Protein AF-A0A2S4WLP2-F1 (afdb_monomer_lite)

pLDDT: mean 78.76, std 14.24, range [46.44, 92.69]

Sequence (99 aa):
DPINPEKLDPCCSEVQTAMLTYRIHTVLDDAWQNRRDKDSKRHLSDLVMKRMKILKYLKRVNPSSYFKLLPRIGLQPKYLKDELIVRAKLPLRPGESLD

Foldseek 3Di:
DPPDPVVPDCPDLLNVLLVLLVVLVVLLVVCVVVVPDPVSLVVSLVSVVVSLVSLVVCCVPPVPSSVVSQVVSVHDPVCSVVVVVSPPDRDDDVPDDPD

Secondary structure (DSSP, 8-state):
----GGGG-TTSHHHHHHHHHHHHHHHHHHHHHTTT-HHHHHHHHHHHHHHHHHHHHHHHH-HHHHHHHHHHTT--TTHHHHGGGGTT-PPPPTT----

Organism: NCBI:txid27350

InterPro domains:
  IPR000589 Small ribosomal subunit protein uS15 [PF00312] (13-75)
  IPR000589 Small ribosomal subunit protein uS15 [SM01387] (5-76)
  IPR005290 Small ribosomal subunit protein uS15, bacteria [PTHR23321] (9-78)
  IPR009068 uS15/NS1, RNA-binding domain superfamily [SSF47060] (8-76)

Radius of gyration: 14.89 Å; chains: 1; bounding box: 40×29×38 Å

Structure (mmCIF, N/CA/C/O backbone):
data_AF-A0A2S4WLP2-F1
#
_entry.id   AF-A0A2S4WLP2-F1
#
loop_
_atom_site.group_PDB
_atom_site.id
_atom_site.type_symbol
_atom_site.label_atom_id
_atom_site.label_alt_id
_atom_site.label_comp_id
_atom_site.label_asym_id
_atom_site.label_entity_id
_atom_site.label_seq_id
_atom_site.pdbx_PDB_ins_code
_atom_site.Cartn_x
_atom_site.Cartn_y
_atom_site.Cartn_z
_atom_site.occupancy
_atom_site.B_iso_or_equiv
_atom_site.auth_seq_id
_atom_site.auth_comp_id
_atom_site.auth_asym_id
_atom_site.auth_atom_id
_atom_site.pdbx_PDB_model_num
ATOM 1 N N . ASP A 1 1 ? 0.296 -13.000 -19.308 1.00 49.41 1 ASP A N 1
ATOM 2 C CA . ASP A 1 1 ? 1.658 -12.676 -18.843 1.00 49.41 1 ASP A CA 1
ATOM 3 C C . ASP A 1 1 ? 2.329 -13.931 -18.307 1.00 49.41 1 ASP A C 1
ATOM 5 O O . ASP A 1 1 ? 1.801 -14.487 -17.348 1.00 49.41 1 ASP A O 1
ATOM 9 N N . PRO A 1 2 ? 3.429 -14.420 -18.910 1.00 50.28 2 PRO A N 1
ATOM 10 C CA . PRO A 1 2 ? 4.210 -15.491 -18.305 1.00 50.28 2 PRO A CA 1
ATOM 11 C C . PRO A 1 2 ? 4.794 -14.986 -16.981 1.00 50.28 2 PRO A C 1
ATOM 13 O O . PRO A 1 2 ? 5.253 -13.846 -16.875 1.00 50.28 2 PRO A O 1
ATOM 16 N N . ILE A 1 3 ? 4.709 -15.825 -15.955 1.00 53.91 3 ILE A N 1
ATOM 17 C CA . ILE A 1 3 ? 5.204 -15.541 -14.610 1.00 53.91 3 ILE A CA 1
ATOM 18 C C . ILE A 1 3 ? 6.726 -15.385 -14.716 1.00 53.91 3 ILE A C 1
ATOM 20 O O . ILE A 1 3 ? 7.428 -16.366 -14.935 1.00 53.91 3 ILE A O 1
ATOM 24 N N . ASN A 1 4 ? 7.235 -14.151 -14.628 1.00 57.22 4 ASN A N 1
ATOM 25 C CA . ASN A 1 4 ? 8.676 -13.903 -14.568 1.00 57.22 4 ASN A CA 1
ATOM 26 C C . ASN A 1 4 ? 9.181 -14.360 -13.183 1.00 57.22 4 ASN A C 1
ATOM 28 O O . ASN A 1 4 ? 8.730 -13.783 -12.191 1.00 57.22 4 ASN A O 1
ATOM 32 N N . PRO A 1 5 ? 10.071 -15.361 -13.073 1.00 54.34 5 PRO A N 1
ATOM 33 C CA . PRO A 1 5 ? 10.511 -15.898 -11.784 1.00 54.34 5 PRO A CA 1
ATOM 34 C C . PRO A 1 5 ? 11.229 -14.865 -10.900 1.00 54.34 5 PRO A C 1
ATOM 36 O O . PRO A 1 5 ? 11.038 -14.896 -9.689 1.00 54.34 5 PRO A O 1
ATOM 39 N N . GLU A 1 6 ? 11.927 -13.875 -11.475 1.00 56.97 6 GLU A N 1
ATOM 40 C CA . GLU A 1 6 ? 12.514 -12.754 -10.707 1.00 56.97 6 GLU A CA 1
ATOM 41 C C . GLU A 1 6 ? 11.455 -11.885 -10.006 1.00 56.97 6 GLU A C 1
ATOM 43 O O . GLU A 1 6 ? 11.747 -11.171 -9.053 1.00 56.97 6 GLU A O 1
ATOM 48 N N . LYS A 1 7 ? 10.195 -11.915 -10.462 1.00 55.50 7 LYS A N 1
ATOM 49 C CA . LYS A 1 7 ? 9.099 -11.168 -9.824 1.00 55.50 7 LYS A CA 1
ATOM 50 C C . LYS A 1 7 ? 8.498 -11.882 -8.614 1.00 55.50 7 LYS A C 1
ATOM 52 O O . LYS A 1 7 ? 7.611 -11.298 -7.995 1.00 55.50 7 LYS A O 1
ATOM 57 N N . LEU A 1 8 ? 8.929 -13.101 -8.280 1.00 59.59 8 LEU A N 1
ATOM 58 C CA . LEU A 1 8 ? 8.433 -13.833 -7.108 1.00 59.59 8 LEU A CA 1
ATOM 59 C C . LEU A 1 8 ? 9.311 -13.630 -5.863 1.00 59.59 8 LEU A C 1
ATOM 61 O O . LEU A 1 8 ? 8.941 -14.076 -4.778 1.00 59.59 8 LEU A O 1
ATOM 65 N N . ASP A 1 9 ? 10.435 -12.922 -5.986 1.00 66.12 9 ASP A N 1
ATOM 66 C CA . ASP A 1 9 ? 11.307 -12.677 -4.846 1.00 66.12 9 ASP A CA 1
ATOM 67 C C . ASP A 1 9 ? 10.593 -11.826 -3.780 1.00 66.12 9 ASP A C 1
ATOM 69 O O . ASP A 1 9 ? 10.142 -10.708 -4.063 1.00 66.12 9 ASP A O 1
ATOM 73 N N . PRO A 1 10 ? 10.523 -12.285 -2.515 1.00 66.88 10 PRO A N 1
ATOM 74 C CA . PRO A 1 10 ? 9.877 -11.536 -1.436 1.00 66.88 10 PRO A CA 1
ATOM 75 C C . PRO A 1 10 ? 10.577 -10.197 -1.159 1.00 66.88 10 PRO A C 1
ATOM 77 O O . PRO A 1 10 ? 9.970 -9.276 -0.612 1.00 66.88 10 PRO A O 1
ATOM 80 N N . CYS A 1 11 ? 11.840 -10.064 -1.576 1.00 73.25 11 CYS A N 1
ATOM 81 C CA . CYS A 1 11 ? 12.614 -8.830 -1.505 1.00 73.25 11 CYS A CA 1
ATOM 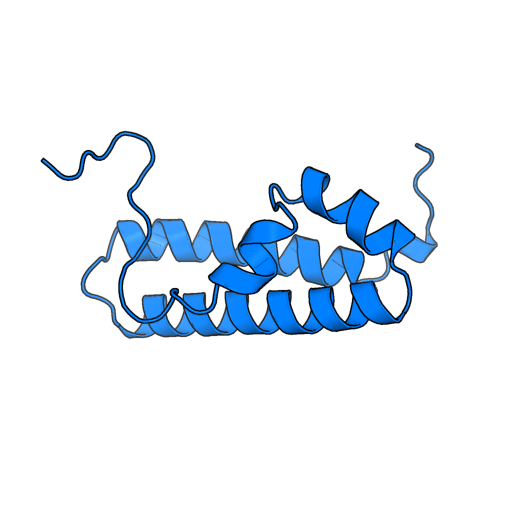82 C C . CYS A 1 11 ? 12.280 -7.826 -2.623 1.00 73.25 11 CYS A C 1
ATOM 84 O O . CYS A 1 11 ? 12.654 -6.657 -2.507 1.00 73.25 11 CYS A O 1
ATOM 86 N N . CYS A 1 12 ? 11.538 -8.195 -3.670 1.00 86.38 12 CYS A N 1
ATOM 87 C CA . CYS A 1 12 ? 11.149 -7.253 -4.718 1.00 86.38 12 CYS A CA 1
ATOM 88 C C . CYS A 1 12 ? 10.160 -6.201 -4.207 1.00 86.38 12 CYS A C 1
ATOM 90 O O . CYS A 1 12 ? 9.162 -6.503 -3.552 1.00 86.38 12 CYS A O 1
ATOM 92 N N . SER A 1 13 ? 10.389 -4.937 -4.577 1.00 88.00 13 SER A N 1
ATOM 93 C CA . SER A 1 13 ? 9.529 -3.816 -4.175 1.00 88.00 13 SER A CA 1
ATOM 94 C C . SER A 1 13 ? 8.065 -4.002 -4.596 1.00 88.00 13 SER A C 1
ATOM 96 O O . SER A 1 13 ? 7.163 -3.581 -3.875 1.00 88.00 13 SER A O 1
ATOM 98 N N . GLU A 1 14 ? 7.813 -4.647 -5.738 1.00 87.19 14 GLU A N 1
ATOM 99 C CA . GLU A 1 14 ? 6.458 -4.941 -6.220 1.00 87.19 14 GLU A CA 1
ATOM 100 C C . GLU A 1 14 ? 5.731 -5.937 -5.300 1.00 87.19 14 GLU A C 1
ATOM 102 O O . GLU A 1 14 ? 4.615 -5.659 -4.855 1.00 87.19 14 GLU A O 1
ATOM 107 N N . VAL A 1 15 ? 6.393 -7.045 -4.947 1.00 89.75 15 VAL A N 1
ATOM 108 C CA . VAL A 1 15 ? 5.857 -8.093 -4.061 1.00 89.75 15 VAL A CA 1
ATOM 109 C C . VAL A 1 15 ? 5.620 -7.544 -2.658 1.00 89.75 15 VAL A C 1
ATOM 111 O O . VAL A 1 15 ? 4.528 -7.696 -2.111 1.00 89.75 15 VAL A O 1
ATOM 114 N N . GLN A 1 16 ? 6.595 -6.819 -2.101 1.00 90.88 16 GLN A N 1
ATOM 115 C CA . GLN A 1 16 ? 6.452 -6.172 -0.794 1.00 90.88 16 GLN A CA 1
ATOM 116 C C . GLN A 1 16 ? 5.268 -5.197 -0.764 1.00 90.88 16 GLN A C 1
ATOM 118 O O . GLN A 1 16 ? 4.516 -5.156 0.210 1.00 90.88 16 GLN A O 1
ATOM 123 N N . THR A 1 17 ? 5.063 -4.429 -1.837 1.00 91.31 17 THR A N 1
ATOM 124 C CA . THR A 1 17 ? 3.929 -3.499 -1.944 1.00 91.31 17 THR A CA 1
ATOM 125 C C . THR A 1 17 ? 2.593 -4.242 -1.980 1.00 91.31 17 THR A C 1
ATOM 127 O O . THR A 1 17 ? 1.644 -3.822 -1.311 1.00 91.31 17 THR A O 1
ATOM 130 N N . ALA A 1 18 ? 2.503 -5.346 -2.726 1.00 90.50 18 ALA A N 1
ATOM 131 C CA . ALA A 1 18 ? 1.302 -6.176 -2.777 1.00 90.50 18 ALA A CA 1
ATOM 132 C C . ALA A 1 18 ? 0.997 -6.814 -1.410 1.00 90.50 18 ALA A C 1
ATOM 134 O O . ALA A 1 18 ? -0.130 -6.726 -0.925 1.00 90.50 18 ALA A O 1
ATOM 135 N N . MET A 1 19 ? 2.014 -7.353 -0.732 1.00 92.00 19 MET A N 1
ATOM 136 C CA . MET A 1 19 ? 1.872 -7.946 0.601 1.00 92.00 19 MET A CA 1
ATOM 137 C C . MET A 1 19 ? 1.432 -6.915 1.649 1.00 92.00 19 MET A C 1
ATOM 139 O O . MET A 1 19 ? 0.546 -7.184 2.460 1.00 92.00 19 MET A O 1
ATOM 143 N N . LEU A 1 20 ? 2.019 -5.714 1.627 1.00 91.88 20 LEU A N 1
ATOM 144 C CA . LEU A 1 20 ? 1.590 -4.617 2.496 1.00 91.88 20 LEU A CA 1
ATOM 145 C C . LEU A 1 20 ? 0.154 -4.198 2.199 1.00 91.88 20 LEU A C 1
ATOM 147 O O . LEU A 1 20 ? -0.590 -3.925 3.131 1.00 91.88 20 LEU A O 1
ATOM 151 N N . THR A 1 21 ? -0.246 -4.176 0.927 1.00 91.19 21 THR A N 1
ATOM 152 C CA . THR A 1 21 ? -1.626 -3.858 0.539 1.00 91.19 21 THR A CA 1
ATOM 153 C C . THR A 1 21 ? -2.602 -4.877 1.112 1.00 91.19 21 THR A C 1
ATOM 155 O O . THR A 1 21 ? -3.566 -4.476 1.755 1.00 91.19 21 THR A O 1
ATOM 158 N N . TYR A 1 22 ? -2.309 -6.174 0.993 1.00 91.81 22 TYR A N 1
ATOM 159 C CA . TYR A 1 22 ? -3.115 -7.224 1.619 1.00 91.81 22 TYR A CA 1
ATOM 160 C C . TYR A 1 22 ? -3.256 -7.016 3.137 1.00 91.81 22 TYR A C 1
ATOM 162 O O . TYR A 1 22 ? -4.369 -6.972 3.653 1.00 91.81 22 TYR A O 1
ATOM 170 N N . ARG A 1 23 ? -2.143 -6.778 3.844 1.00 91.62 23 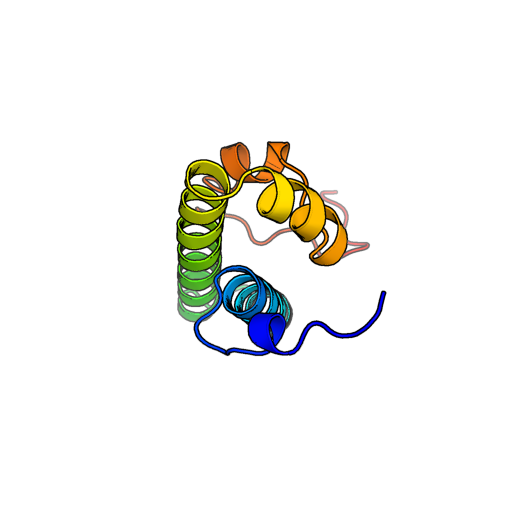ARG A N 1
ATOM 171 C CA . ARG A 1 23 ? -2.159 -6.518 5.296 1.00 91.62 23 ARG A CA 1
ATOM 172 C C . ARG A 1 23 ? -2.954 -5.268 5.670 1.00 91.62 23 ARG A C 1
ATOM 174 O O . ARG A 1 23 ? -3.650 -5.278 6.676 1.00 91.62 23 ARG A O 1
ATOM 181 N N . ILE A 1 24 ? -2.854 -4.202 4.872 1.00 90.12 24 ILE A N 1
ATOM 182 C CA . ILE A 1 24 ? -3.640 -2.976 5.062 1.00 90.12 24 ILE A CA 1
ATOM 183 C C . ILE A 1 24 ? -5.132 -3.299 4.994 1.00 90.12 24 ILE A C 1
ATOM 185 O O . ILE A 1 24 ? -5.863 -2.831 5.855 1.00 90.12 24 ILE A O 1
ATOM 189 N N . HIS A 1 25 ? -5.580 -4.111 4.031 1.00 88.12 25 HIS A N 1
ATOM 190 C CA . HIS A 1 25 ? -6.989 -4.504 3.936 1.00 88.12 25 HIS A CA 1
ATOM 191 C C . HIS A 1 25 ? -7.457 -5.313 5.149 1.00 88.12 25 HIS A C 1
ATOM 193 O O . HIS A 1 25 ? -8.531 -5.029 5.668 1.00 88.12 25 HIS A O 1
ATOM 199 N N . THR A 1 26 ? -6.647 -6.257 5.637 1.00 89.88 26 THR A N 1
ATOM 200 C CA . THR A 1 26 ? -6.972 -7.030 6.847 1.00 89.88 26 THR A CA 1
ATOM 201 C C . THR A 1 26 ? -7.108 -6.126 8.073 1.00 89.88 26 THR A C 1
ATOM 203 O O . THR A 1 26 ? -8.145 -6.116 8.722 1.00 89.88 26 THR A O 1
ATOM 206 N N . VAL A 1 27 ? -6.100 -5.289 8.339 1.00 87.94 27 VAL A N 1
ATOM 207 C CA . VAL A 1 27 ? -6.093 -4.387 9.505 1.00 87.94 27 VAL A CA 1
ATOM 208 C C . VAL A 1 27 ? -7.187 -3.324 9.397 1.00 87.94 27 VAL A C 1
ATOM 210 O O . VAL A 1 27 ? -7.718 -2.872 10.407 1.00 87.94 27 VAL A O 1
ATOM 213 N N . LEU A 1 28 ? -7.521 -2.895 8.179 1.00 86.56 28 LEU A N 1
ATOM 214 C CA . LEU A 1 28 ? -8.605 -1.951 7.943 1.00 86.56 28 LEU A CA 1
ATOM 215 C C . LEU A 1 28 ? -9.962 -2.547 8.333 1.00 86.56 28 LEU A C 1
ATOM 217 O O . LEU A 1 28 ? -10.764 -1.836 8.940 1.00 86.56 28 LEU A O 1
ATOM 221 N N . ASP A 1 29 ? -10.203 -3.825 8.028 1.00 86.31 29 ASP A N 1
ATOM 222 C CA . ASP A 1 29 ? -11.440 -4.501 8.421 1.00 86.31 29 ASP A CA 1
ATOM 223 C C . ASP A 1 29 ? -11.584 -4.581 9.944 1.00 86.31 29 ASP A C 1
ATOM 225 O O . ASP A 1 29 ? -12.597 -4.134 10.495 1.00 86.31 29 ASP A O 1
ATOM 229 N N . ASP A 1 30 ? -10.515 -5.002 10.624 1.00 84.62 30 ASP A N 1
ATOM 230 C CA . ASP A 1 30 ? -10.445 -5.050 12.087 1.00 84.62 30 ASP A CA 1
ATOM 231 C C . ASP A 1 30 ? -10.647 -3.656 12.708 1.00 84.62 30 ASP A C 1
ATOM 233 O O . ASP A 1 30 ? -11.424 -3.475 13.650 1.00 84.62 30 ASP A O 1
ATOM 237 N N . ALA A 1 31 ? -10.005 -2.628 12.142 1.00 83.75 31 ALA A N 1
ATOM 238 C CA . ALA A 1 31 ? -10.133 -1.247 12.605 1.00 83.75 31 ALA A CA 1
ATOM 239 C C . ALA A 1 31 ? -11.554 -0.693 12.415 1.00 83.75 31 ALA A C 1
ATOM 241 O O . ALA A 1 31 ? -11.995 0.157 13.197 1.00 83.75 31 ALA A O 1
ATOM 242 N N . TRP A 1 32 ? -12.288 -1.157 11.399 1.00 84.00 32 TRP A N 1
ATOM 243 C CA . TRP A 1 32 ? -13.695 -0.804 11.244 1.00 84.00 32 TRP A CA 1
ATOM 244 C C . TRP A 1 32 ? -14.592 -1.500 12.269 1.00 84.00 32 TRP A C 1
ATOM 246 O O . TRP A 1 32 ? -15.569 -0.890 12.707 1.00 84.00 32 TRP A O 1
ATOM 256 N N . GLN A 1 33 ? -14.282 -2.742 12.653 1.00 86.50 33 GLN A N 1
ATOM 257 C CA . GLN A 1 33 ? -15.008 -3.450 13.713 1.00 86.50 33 GLN A CA 1
ATOM 258 C C . GLN A 1 33 ? -14.741 -2.802 15.079 1.00 86.50 33 GLN A C 1
ATOM 260 O O . GLN A 1 33 ? -15.663 -2.626 15.875 1.00 86.50 33 GLN A O 1
ATOM 265 N N . ASN A 1 34 ? -13.508 -2.348 15.319 1.00 84.19 34 ASN A N 1
ATOM 266 C CA . ASN A 1 34 ? -13.098 -1.714 16.567 1.00 84.19 34 ASN A CA 1
ATOM 267 C C . ASN A 1 34 ? -12.694 -0.241 16.383 1.00 84.19 34 ASN A C 1
ATOM 269 O O . ASN A 1 34 ? -11.546 0.161 16.587 1.00 84.19 34 ASN A O 1
ATOM 273 N N . ARG A 1 35 ? -13.669 0.616 16.046 1.00 79.31 35 ARG A N 1
ATOM 274 C CA . ARG A 1 35 ? -13.435 2.045 15.738 1.00 79.31 35 ARG A CA 1
ATOM 275 C C . ARG A 1 35 ? -12.775 2.856 16.855 1.00 79.31 35 ARG A C 1
ATOM 277 O O . ARG A 1 35 ? -12.311 3.968 16.586 1.00 79.31 35 ARG A O 1
ATOM 284 N N . ARG A 1 36 ? -12.767 2.378 18.102 1.00 81.81 36 ARG A N 1
ATOM 285 C CA . ARG A 1 36 ? -12.160 3.083 19.245 1.00 81.81 36 ARG A CA 1
ATOM 286 C C . ARG A 1 36 ? -10.710 2.678 19.497 1.00 81.81 36 ARG A C 1
ATOM 288 O O . ARG A 1 36 ? -10.017 3.423 20.186 1.00 81.81 36 ARG A O 1
ATOM 295 N N . ASP A 1 37 ? -10.241 1.583 18.904 1.00 82.69 37 ASP A N 1
ATOM 296 C CA . ASP A 1 37 ? -8.869 1.130 19.082 1.00 82.69 37 ASP A CA 1
ATOM 297 C C . ASP A 1 37 ? -7.873 2.057 18.372 1.00 82.69 37 ASP A C 1
ATOM 299 O O . ASP A 1 37 ? -7.900 2.264 17.154 1.00 82.69 37 ASP A O 1
ATOM 303 N N . LYS A 1 38 ? -7.003 2.668 19.175 1.00 84.56 38 LYS A N 1
ATOM 304 C CA . LYS A 1 38 ? -5.960 3.579 18.702 1.00 84.56 38 LYS A CA 1
ATOM 305 C C . LYS A 1 38 ? -4.753 2.806 18.182 1.00 84.56 38 LYS A C 1
ATOM 307 O O . LYS A 1 38 ? -4.100 3.298 17.260 1.00 84.56 38 LYS A O 1
ATOM 312 N N . ASP A 1 39 ? -4.487 1.619 18.715 1.00 83.88 39 ASP A N 1
ATOM 313 C CA . ASP A 1 39 ? -3.328 0.819 18.338 1.00 83.88 39 ASP A CA 1
ATOM 314 C C . ASP A 1 39 ? -3.516 0.214 16.948 1.00 83.88 39 ASP A C 1
ATOM 316 O O . ASP A 1 39 ? -2.626 0.362 16.108 1.00 83.88 39 ASP A O 1
ATOM 320 N N . SER A 1 40 ? -4.703 -0.314 16.630 1.00 82.00 40 SER A N 1
ATOM 321 C CA . SER A 1 40 ? -5.036 -0.754 15.263 1.00 82.00 40 SER A CA 1
ATOM 322 C C . SER A 1 40 ? -4.931 0.377 14.237 1.00 82.00 40 SER A C 1
ATOM 324 O O . SER A 1 40 ? -4.347 0.200 13.166 1.00 82.00 40 SER A O 1
ATOM 326 N N . LYS A 1 41 ? -5.405 1.588 14.564 1.00 84.00 41 LYS A N 1
ATOM 327 C CA . LYS A 1 41 ? -5.262 2.764 13.680 1.00 84.00 41 LYS A CA 1
ATOM 328 C C . LYS A 1 41 ? -3.803 3.170 13.490 1.00 84.00 41 LYS A C 1
ATOM 330 O O . LYS A 1 41 ? -3.400 3.528 12.382 1.00 84.00 41 LYS A O 1
ATOM 335 N N . ARG A 1 42 ? -3.005 3.116 14.560 1.00 85.94 42 ARG A N 1
ATOM 336 C CA . ARG A 1 42 ? -1.564 3.383 14.508 1.00 85.94 42 ARG A CA 1
ATOM 337 C C . ARG A 1 42 ? -0.860 2.344 13.637 1.00 85.94 42 ARG A C 1
ATOM 339 O O . ARG A 1 42 ? -0.084 2.721 12.765 1.00 85.94 42 ARG A O 1
ATOM 346 N N . HIS A 1 43 ? -1.177 1.065 13.816 1.00 88.06 43 HIS A N 1
ATOM 347 C CA . HIS A 1 43 ? -0.632 -0.024 13.014 1.00 88.06 43 HIS A CA 1
ATOM 348 C C . HIS A 1 43 ? -0.996 0.121 11.529 1.00 88.06 43 HIS A C 1
ATOM 350 O O . HIS A 1 43 ? -0.122 0.019 10.666 1.00 88.06 43 HIS A O 1
ATOM 356 N N . LEU A 1 44 ? -2.254 0.456 11.225 1.00 87.31 44 LEU A N 1
ATOM 357 C CA . LEU A 1 44 ? -2.712 0.759 9.869 1.00 87.31 44 LEU A CA 1
ATOM 358 C C . LEU A 1 44 ? -1.902 1.904 9.248 1.00 87.31 44 LEU A C 1
ATOM 360 O O . LEU A 1 44 ? -1.388 1.770 8.136 1.00 87.31 44 LEU A O 1
ATOM 364 N N . SER A 1 45 ? -1.732 3.009 9.981 1.00 85.94 45 SER A N 1
ATOM 365 C CA . SER A 1 45 ? -0.917 4.145 9.536 1.00 85.94 45 SER A CA 1
ATOM 366 C C . SER A 1 45 ? 0.535 3.734 9.268 1.00 85.94 45 SER A C 1
ATOM 368 O O . SER A 1 45 ? 1.101 4.118 8.242 1.00 85.94 45 SER A O 1
ATOM 370 N N . ASP A 1 46 ? 1.138 2.928 10.144 1.00 88.19 46 ASP A N 1
ATOM 371 C CA . ASP A 1 46 ? 2.508 2.434 9.979 1.00 88.19 46 ASP A CA 1
ATOM 372 C C . ASP A 1 46 ? 2.651 1.581 8.702 1.00 88.19 46 ASP A C 1
ATOM 374 O O . ASP A 1 46 ? 3.636 1.719 7.966 1.00 88.19 46 ASP A O 1
ATOM 378 N N . LEU A 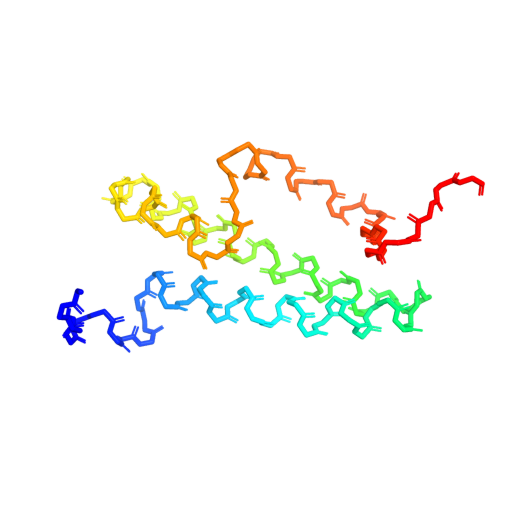1 47 ? 1.668 0.726 8.396 1.00 89.75 47 LEU A N 1
ATOM 379 C CA . LEU A 1 47 ? 1.651 -0.090 7.176 1.00 89.75 47 LEU A CA 1
ATOM 380 C C . LEU A 1 47 ? 1.508 0.760 5.908 1.00 89.75 47 LEU A C 1
ATOM 382 O O . LEU A 1 47 ? 2.270 0.566 4.954 1.00 89.75 47 LEU A O 1
ATOM 386 N N . VAL A 1 48 ? 0.588 1.728 5.905 1.00 87.88 48 VAL A N 1
ATOM 387 C CA . VAL A 1 48 ? 0.395 2.656 4.777 1.00 87.88 48 VAL A CA 1
ATOM 388 C C . VAL A 1 48 ? 1.675 3.454 4.522 1.00 87.88 48 VAL A C 1
ATOM 390 O O . VAL A 1 48 ? 2.162 3.504 3.390 1.00 87.88 48 VAL A O 1
ATOM 393 N N . MET A 1 49 ? 2.300 3.995 5.573 1.00 86.56 49 MET A N 1
ATOM 394 C CA . MET A 1 49 ? 3.562 4.732 5.455 1.00 86.56 49 MET A CA 1
ATOM 395 C C . MET A 1 49 ? 4.698 3.866 4.895 1.00 86.56 49 MET A C 1
ATOM 397 O O . MET A 1 49 ? 5.478 4.340 4.063 1.00 86.56 49 MET A O 1
ATOM 401 N N . LYS A 1 50 ? 4.805 2.598 5.314 1.00 90.69 50 LYS A N 1
ATOM 402 C CA . LYS A 1 50 ? 5.785 1.650 4.755 1.00 90.69 50 LYS A CA 1
ATOM 403 C C . LYS A 1 50 ? 5.540 1.417 3.264 1.00 90.69 50 LYS A C 1
ATOM 405 O O . LYS A 1 50 ? 6.477 1.558 2.476 1.00 90.69 50 LYS A O 1
ATOM 410 N N . ARG A 1 51 ? 4.292 1.152 2.861 1.00 91.62 51 ARG A N 1
ATOM 411 C CA . ARG A 1 51 ? 3.915 0.964 1.448 1.00 91.62 51 ARG A CA 1
ATOM 412 C C . ARG A 1 51 ? 4.266 2.194 0.614 1.00 91.62 51 ARG A C 1
ATOM 414 O O . ARG A 1 51 ? 4.865 2.073 -0.453 1.00 91.62 51 ARG A O 1
ATOM 421 N N . MET A 1 52 ? 3.970 3.384 1.132 1.00 88.69 52 MET A N 1
ATOM 422 C CA . MET A 1 52 ? 4.268 4.652 0.470 1.00 88.69 52 MET A CA 1
ATOM 423 C C . MET A 1 52 ? 5.774 4.850 0.246 1.00 88.69 52 MET A C 1
ATOM 425 O O . MET A 1 52 ? 6.180 5.292 -0.829 1.00 88.69 52 MET A O 1
ATOM 429 N N . LYS A 1 53 ? 6.622 4.511 1.229 1.00 89.75 53 LYS A N 1
ATOM 430 C CA . LYS A 1 53 ? 8.089 4.589 1.087 1.00 89.75 53 LYS A CA 1
ATOM 431 C C . LYS A 1 53 ? 8.591 3.689 -0.044 1.00 89.75 53 LYS A C 1
ATOM 433 O O . LYS A 1 53 ? 9.390 4.144 -0.862 1.00 89.75 53 LYS A O 1
ATOM 438 N N . ILE A 1 54 ? 8.081 2.459 -0.127 1.00 91.31 54 ILE A N 1
ATOM 439 C CA . ILE A 1 54 ? 8.441 1.514 -1.194 1.00 91.31 54 ILE A CA 1
ATOM 440 C C . ILE A 1 54 ? 7.967 2.032 -2.553 1.00 91.31 54 ILE A C 1
ATOM 442 O O . ILE A 1 54 ? 8.749 2.062 -3.497 1.00 91.31 54 ILE A O 1
ATOM 446 N N . LEU A 1 55 ? 6.730 2.523 -2.654 1.00 90.31 55 LEU A N 1
ATOM 447 C CA . LEU A 1 55 ? 6.198 3.088 -3.898 1.00 90.31 55 LEU A CA 1
ATOM 448 C C . LEU A 1 55 ? 6.972 4.332 -4.360 1.00 90.31 55 LEU A C 1
ATOM 450 O O . LEU A 1 55 ? 7.234 4.477 -5.554 1.00 90.31 55 LEU A O 1
ATOM 454 N N . LYS A 1 56 ? 7.400 5.206 -3.438 1.00 89.75 56 LYS A N 1
ATOM 455 C CA . LYS A 1 56 ? 8.278 6.351 -3.748 1.00 89.75 56 LYS A CA 1
ATOM 456 C C . LYS A 1 56 ? 9.635 5.894 -4.282 1.00 89.75 56 LYS A C 1
ATOM 458 O O . LYS A 1 56 ? 10.123 6.463 -5.257 1.00 89.75 56 LYS A O 1
ATOM 463 N N . TYR A 1 57 ? 10.228 4.872 -3.667 1.00 91.25 57 TYR A N 1
ATOM 464 C CA . TYR A 1 57 ? 11.476 4.281 -4.145 1.00 91.25 57 TYR A CA 1
ATOM 465 C C . TYR A 1 57 ? 11.303 3.655 -5.535 1.00 91.25 57 TYR A C 1
ATOM 467 O O . TYR A 1 57 ? 12.056 3.990 -6.448 1.00 91.25 57 TYR A O 1
ATOM 475 N N . LEU A 1 58 ? 10.264 2.836 -5.726 1.00 90.50 58 LEU A N 1
ATOM 476 C CA . LEU A 1 58 ? 9.960 2.178 -6.996 1.00 90.50 58 LEU A CA 1
ATOM 477 C C . LEU A 1 58 ? 9.719 3.198 -8.111 1.00 90.50 58 LEU A C 1
ATOM 479 O O . LEU A 1 58 ? 10.248 3.036 -9.201 1.00 90.50 58 LEU A O 1
ATOM 483 N N . LYS A 1 59 ? 9.009 4.296 -7.830 1.00 90.31 59 LYS A N 1
ATOM 484 C CA . LYS A 1 59 ? 8.806 5.389 -8.790 1.00 90.31 59 LYS A CA 1
ATOM 485 C C . LYS A 1 59 ? 10.124 6.026 -9.248 1.00 90.31 59 LYS A C 1
ATOM 487 O O . LYS A 1 59 ? 10.226 6.415 -10.407 1.00 90.31 59 LYS A O 1
ATOM 492 N N . ARG A 1 60 ? 11.107 6.154 -8.348 1.00 91.31 60 ARG A N 1
ATOM 493 C CA . ARG A 1 60 ? 12.427 6.735 -8.648 1.00 91.31 60 ARG A CA 1
ATOM 494 C C . ARG A 1 60 ? 13.316 5.777 -9.441 1.00 91.31 60 ARG A C 1
ATOM 496 O O . ARG A 1 60 ? 14.039 6.232 -10.315 1.00 91.31 60 ARG A O 1
ATOM 503 N N . VAL A 1 61 ? 13.285 4.486 -9.113 1.00 92.69 61 VAL A N 1
ATOM 504 C CA . VAL A 1 61 ? 14.184 3.478 -9.703 1.00 92.69 61 VAL A CA 1
ATOM 505 C C . VAL A 1 61 ? 13.613 2.874 -10.985 1.00 92.69 61 VAL A C 1
ATOM 507 O O . VAL A 1 61 ? 14.334 2.723 -11.963 1.00 92.69 61 VAL A O 1
ATOM 510 N N . ASN A 1 62 ? 12.321 2.543 -11.002 1.00 90.81 62 ASN A N 1
ATOM 511 C CA . ASN A 1 62 ? 11.639 1.963 -12.154 1.00 90.81 62 ASN A CA 1
ATOM 512 C C . ASN A 1 62 ? 10.197 2.505 -12.270 1.00 90.81 62 ASN A C 1
ATOM 514 O O . ASN A 1 62 ? 9.236 1.875 -11.803 1.00 90.81 62 ASN A O 1
ATOM 518 N N . PRO A 1 63 ? 10.015 3.669 -12.918 1.00 90.75 63 PRO A N 1
ATOM 519 C CA . PRO A 1 63 ? 8.698 4.279 -13.071 1.00 90.75 63 PRO A CA 1
ATOM 520 C C . PRO A 1 63 ? 7.729 3.405 -13.882 1.00 90.75 63 PRO A C 1
ATOM 522 O O . PRO A 1 63 ? 6.533 3.415 -13.597 1.00 90.75 63 PRO A O 1
ATOM 525 N N . SER A 1 64 ? 8.216 2.611 -14.844 1.00 90.06 64 SER A N 1
ATOM 526 C CA . SER A 1 64 ? 7.367 1.711 -15.641 1.00 90.06 64 SER A CA 1
ATOM 527 C C . SER A 1 64 ? 6.694 0.658 -14.757 1.00 90.06 64 SER A C 1
ATOM 529 O O . SER A 1 64 ? 5.473 0.494 -14.798 1.00 90.06 64 SER A O 1
ATOM 531 N N . SER A 1 65 ? 7.473 -0.001 -13.894 1.00 88.19 65 SER A N 1
ATOM 532 C CA . SER A 1 65 ? 6.954 -0.944 -12.897 1.00 88.19 65 SER A CA 1
ATOM 533 C C . SER A 1 65 ? 5.978 -0.284 -11.928 1.00 88.19 65 SER A C 1
ATOM 535 O O . SER A 1 65 ? 4.922 -0.849 -11.654 1.00 88.19 65 SER A O 1
ATOM 537 N N . TYR A 1 66 ? 6.280 0.930 -11.458 1.00 90.38 66 TYR A N 1
ATOM 538 C CA . TYR A 1 66 ? 5.375 1.696 -10.598 1.00 90.38 66 TYR A CA 1
ATOM 539 C C . TYR A 1 66 ? 3.995 1.898 -11.248 1.00 90.38 66 TYR A C 1
ATOM 541 O O . TYR A 1 66 ? 2.979 1.548 -10.645 1.00 90.38 66 TYR A O 1
ATOM 549 N N . PHE A 1 67 ? 3.937 2.393 -12.489 1.00 89.81 67 PHE A N 1
ATOM 550 C CA . PHE A 1 67 ? 2.661 2.624 -13.179 1.00 89.81 67 PHE A CA 1
ATOM 551 C C . PHE A 1 67 ? 1.907 1.328 -13.500 1.00 89.81 67 PHE A C 1
ATOM 553 O O . PHE A 1 67 ? 0.680 1.316 -13.431 1.00 89.81 67 PHE A O 1
ATOM 560 N N . LYS A 1 68 ? 2.615 0.230 -13.794 1.00 90.50 68 LYS A N 1
ATOM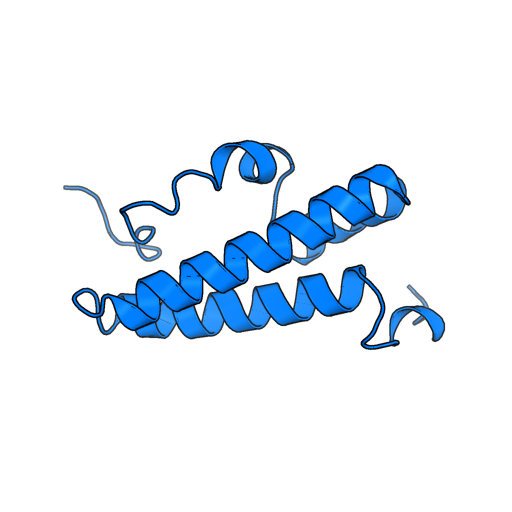 561 C CA . LYS A 1 68 ? 2.002 -1.093 -14.013 1.00 90.50 68 LYS A CA 1
ATOM 562 C C . LYS A 1 68 ? 1.448 -1.715 -12.728 1.00 90.50 68 LYS A C 1
ATOM 564 O O . LYS A 1 68 ? 0.471 -2.459 -12.788 1.00 90.50 68 LYS A O 1
ATOM 569 N N . LEU A 1 69 ? 2.068 -1.439 -11.579 1.00 90.00 69 LEU A N 1
ATOM 570 C CA . LEU A 1 69 ? 1.686 -2.008 -10.286 1.00 90.00 69 LEU A CA 1
ATOM 571 C C . LEU A 1 69 ? 0.451 -1.330 -9.686 1.00 90.00 69 LEU A C 1
ATOM 573 O O . LEU A 1 69 ? -0.417 -2.024 -9.169 1.00 90.00 69 LEU A O 1
ATOM 577 N N . LEU A 1 70 ? 0.357 -0.000 -9.769 1.00 88.94 70 LEU A N 1
ATOM 578 C CA . LEU A 1 70 ? -0.737 0.785 -9.184 1.00 88.94 70 LEU A CA 1
ATOM 579 C C . LEU A 1 70 ? -2.153 0.226 -9.444 1.00 88.94 70 LEU A C 1
ATOM 581 O O . LEU A 1 70 ? -2.855 -0.022 -8.462 1.00 88.94 70 LEU A O 1
ATOM 585 N N . PRO A 1 71 ? -2.579 -0.040 -10.699 1.00 89.19 71 PRO A N 1
ATOM 586 C CA . PRO A 1 71 ? -3.919 -0.568 -10.956 1.00 89.19 71 PRO A CA 1
ATOM 587 C C . PRO A 1 71 ? -4.117 -1.980 -10.390 1.00 89.19 71 PRO A C 1
ATOM 589 O O . PRO A 1 71 ? -5.224 -2.320 -9.990 1.00 89.19 71 PRO A O 1
ATOM 592 N N . ARG A 1 72 ? -3.051 -2.790 -10.294 1.00 88.50 72 ARG A N 1
ATOM 593 C CA . ARG A 1 72 ? -3.115 -4.159 -9.751 1.00 88.50 72 ARG A CA 1
ATOM 594 C C . ARG A 1 72 ? -3.382 -4.181 -8.246 1.00 88.50 72 ARG A C 1
ATOM 596 O O . ARG A 1 72 ? -3.966 -5.135 -7.752 1.00 88.50 72 ARG A O 1
ATOM 603 N N . ILE A 1 73 ? -2.957 -3.140 -7.529 1.00 87.81 73 ILE A N 1
ATOM 604 C CA . ILE A 1 73 ? -3.162 -2.985 -6.079 1.00 87.81 73 ILE A CA 1
ATOM 605 C C . ILE A 1 73 ? -4.293 -2.000 -5.741 1.00 87.81 73 ILE A C 1
ATOM 607 O O . ILE A 1 73 ? -4.426 -1.597 -4.588 1.00 87.81 73 ILE A O 1
ATOM 611 N N . GLY A 1 74 ? -5.077 -1.569 -6.737 1.00 85.12 74 GLY A N 1
ATOM 612 C CA . GLY A 1 74 ? -6.211 -0.661 -6.539 1.00 85.12 74 GLY A C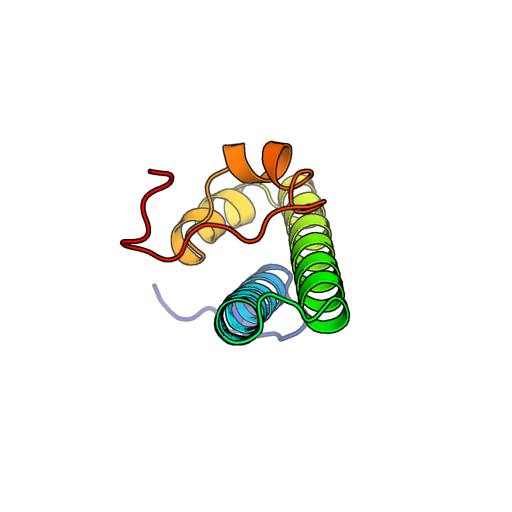A 1
ATOM 613 C C . GLY A 1 74 ? -5.831 0.772 -6.150 1.00 85.12 74 GLY A C 1
ATOM 614 O O . GLY A 1 74 ? -6.659 1.492 -5.596 1.00 85.12 74 GLY A O 1
ATOM 615 N N . LEU A 1 75 ? -4.597 1.210 -6.421 1.00 85.44 75 LEU A N 1
ATOM 616 C CA . LEU A 1 75 ? -4.147 2.575 -6.145 1.00 85.44 75 LEU A CA 1
ATOM 617 C C . LEU A 1 75 ? -4.099 3.424 -7.419 1.00 85.44 75 LEU A C 1
ATOM 619 O O . LEU A 1 75 ? -3.894 2.941 -8.529 1.00 85.44 75 LEU A O 1
ATOM 623 N N . GLN A 1 76 ? -4.221 4.735 -7.239 1.00 82.81 76 GLN A N 1
ATOM 624 C CA . GLN A 1 76 ? -4.037 5.744 -8.282 1.00 82.81 76 GLN A CA 1
ATOM 625 C C . GLN A 1 76 ? -2.905 6.696 -7.878 1.00 82.81 76 GLN A C 1
ATOM 627 O O . GLN A 1 76 ? -2.719 6.949 -6.685 1.00 82.81 76 GLN A O 1
ATOM 632 N N . PRO A 1 77 ? -2.180 7.295 -8.842 1.00 77.44 77 PRO A N 1
ATOM 633 C CA . PRO A 1 77 ? -1.061 8.191 -8.546 1.00 77.44 77 PRO A CA 1
ATOM 634 C C . PRO A 1 77 ? -1.422 9.383 -7.649 1.00 77.44 77 PRO A C 1
ATOM 636 O O . PRO A 1 77 ? -0.556 9.869 -6.921 1.00 77.44 77 PRO A O 1
ATOM 639 N N . LYS A 1 78 ? -2.680 9.846 -7.696 1.00 77.12 78 LYS A N 1
ATOM 640 C CA . LYS A 1 78 ? -3.183 10.955 -6.871 1.00 77.12 78 LYS A CA 1
ATOM 641 C C . LYS A 1 78 ? -3.127 10.632 -5.372 1.00 77.12 78 LYS A C 1
ATOM 643 O O . LYS A 1 78 ? -2.596 11.418 -4.595 1.00 77.12 78 LYS A O 1
ATOM 648 N N . TYR A 1 79 ? -3.493 9.406 -4.992 1.00 68.19 79 TYR A N 1
ATOM 649 C CA . TYR A 1 79 ? -3.543 8.982 -3.591 1.00 68.19 79 TYR A CA 1
ATOM 650 C C . TYR A 1 79 ? -2.162 8.929 -2.927 1.00 68.19 79 TYR A C 1
ATOM 652 O O . TYR A 1 79 ? -2.066 9.074 -1.717 1.00 68.19 79 TYR A O 1
ATOM 660 N N . LEU A 1 80 ? -1.071 8.824 -3.696 1.00 66.50 80 LEU A N 1
ATOM 661 C CA . LEU A 1 80 ? 0.282 8.863 -3.134 1.00 66.50 80 LEU A CA 1
ATOM 662 C C . LEU A 1 80 ? 0.674 10.241 -2.578 1.00 66.50 80 LEU A C 1
ATOM 664 O O . LEU A 1 80 ? 1.636 10.332 -1.819 1.00 66.50 80 LEU A O 1
ATOM 668 N N . LYS A 1 81 ? 0.002 11.318 -3.001 1.00 58.12 81 LYS A N 1
ATOM 669 C CA . LYS A 1 81 ? 0.193 12.663 -2.438 1.00 58.12 81 LYS A CA 1
ATOM 670 C C . LYS A 1 81 ? -0.762 12.907 -1.267 1.00 58.12 81 LYS A C 1
ATOM 672 O O . LYS A 1 81 ? -0.354 13.515 -0.282 1.00 58.12 81 LYS A O 1
ATOM 677 N N . ASP A 1 82 ? -1.969 12.349 -1.355 1.00 53.31 82 ASP A N 1
ATOM 678 C CA . ASP A 1 82 ? -3.083 12.631 -0.443 1.00 53.31 82 ASP A CA 1
ATOM 679 C C . ASP A 1 82 ? -3.174 11.659 0.757 1.00 53.31 82 ASP A C 1
ATOM 681 O O . ASP A 1 82 ? -3.805 11.974 1.764 1.00 53.31 82 ASP A O 1
ATOM 685 N N . GLU A 1 83 ? -2.483 10.508 0.729 1.00 54.25 83 GLU A N 1
ATOM 686 C CA . GLU A 1 83 ? -2.416 9.530 1.841 1.00 54.25 83 GLU A CA 1
ATOM 687 C C . GLU A 1 83 ? -1.767 10.083 3.133 1.00 54.25 83 GLU A C 1
ATOM 689 O O . GLU A 1 83 ? -1.764 9.410 4.165 1.00 54.25 83 GLU A O 1
ATOM 694 N N . LEU A 1 84 ? -1.271 11.327 3.140 1.00 47.97 84 LEU A N 1
ATOM 695 C CA . LEU A 1 84 ? -0.817 12.003 4.364 1.00 47.97 84 LEU A CA 1
ATOM 696 C C . LEU A 1 84 ? -1.969 12.254 5.372 1.00 47.97 84 LEU A C 1
ATOM 698 O O . LEU A 1 84 ? -1.709 12.568 6.534 1.00 47.97 84 LEU A O 1
ATOM 702 N N . ILE A 1 85 ? -3.230 12.054 4.962 1.00 47.66 85 ILE A N 1
ATOM 703 C CA . ILE A 1 85 ? -4.447 12.270 5.768 1.00 47.66 85 ILE A CA 1
ATOM 704 C C . ILE A 1 85 ? -4.929 10.983 6.484 1.00 47.66 85 ILE A C 1
ATOM 706 O O . ILE A 1 85 ? -6.021 10.940 7.035 1.00 47.66 85 ILE A O 1
ATOM 710 N N . VAL A 1 86 ? -4.117 9.920 6.600 1.00 50.44 86 VAL A N 1
ATOM 711 C CA . VAL A 1 86 ? -4.448 8.821 7.553 1.00 50.44 86 VAL A CA 1
ATOM 712 C C . VAL A 1 86 ? -4.353 9.298 9.016 1.00 50.44 86 VAL A C 1
ATOM 714 O O . VAL A 1 86 ? -4.856 8.660 9.943 1.00 50.44 86 VAL A O 1
ATOM 717 N N . ARG A 1 87 ? -3.805 10.498 9.246 1.00 46.44 87 ARG A N 1
ATOM 718 C CA . ARG A 1 87 ? -3.957 11.223 10.508 1.00 46.44 87 ARG A CA 1
ATOM 719 C C . ARG A 1 87 ? -5.398 11.730 10.662 1.00 46.44 87 ARG A C 1
ATOM 721 O O . ARG A 1 8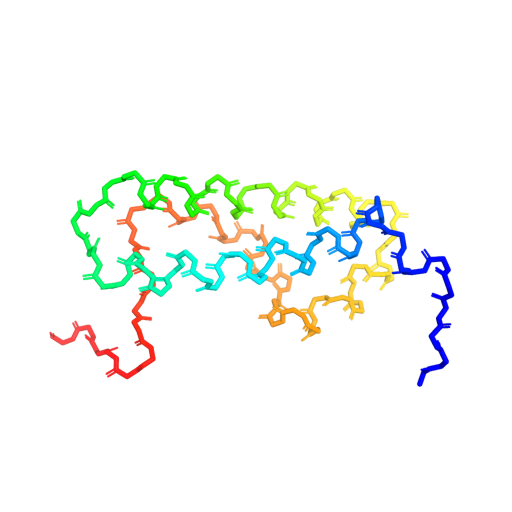7 ? -5.669 12.890 10.385 1.00 46.44 87 ARG A O 1
ATOM 728 N N . ALA A 1 88 ? -6.282 10.841 11.124 1.00 48.19 88 ALA A N 1
ATOM 729 C CA . ALA A 1 88 ? -7.399 11.087 12.057 1.00 48.19 88 ALA A CA 1
ATOM 730 C C . ALA A 1 88 ? -8.747 10.453 11.679 1.00 48.19 88 ALA A C 1
ATOM 732 O O . ALA A 1 88 ? -9.618 10.394 12.548 1.00 48.19 88 ALA A O 1
ATOM 733 N N . LYS A 1 89 ? -8.959 9.941 10.460 1.00 58.00 89 LYS A N 1
ATOM 734 C CA . LYS A 1 89 ? -10.253 9.335 10.095 1.00 58.00 89 LYS A CA 1
ATOM 735 C C . LYS A 1 89 ? -10.056 8.046 9.304 1.00 58.00 89 LYS A C 1
ATOM 737 O O . LYS A 1 89 ? -9.475 8.048 8.226 1.00 58.00 89 LYS A O 1
ATOM 742 N N . LEU A 1 90 ? -10.532 6.945 9.882 1.00 67.25 90 LEU A N 1
ATOM 743 C CA . LEU A 1 90 ? -10.726 5.689 9.167 1.00 67.25 90 LEU A CA 1
ATOM 744 C C . LEU A 1 90 ? -11.649 5.981 7.968 1.00 67.25 90 LEU A C 1
ATOM 746 O O . LEU A 1 90 ? -12.631 6.705 8.168 1.00 67.25 90 LEU A O 1
ATOM 750 N N . PRO A 1 91 ? -11.351 5.498 6.749 1.00 71.75 91 PRO A N 1
ATOM 751 C CA . PRO A 1 91 ? -12.253 5.697 5.621 1.00 71.75 91 PRO A CA 1
ATOM 752 C C . PRO A 1 91 ? -13.626 5.107 5.953 1.00 71.75 91 PRO A C 1
ATOM 754 O O . PRO A 1 91 ? -13.723 4.169 6.746 1.00 71.75 91 PRO A O 1
ATOM 757 N N . LEU A 1 92 ? -14.685 5.657 5.366 1.00 69.06 92 LEU A N 1
ATOM 758 C CA . LEU A 1 92 ? -16.015 5.063 5.483 1.00 69.06 92 LEU A CA 1
ATOM 759 C C . LEU A 1 92 ? -15.991 3.638 4.927 1.00 69.06 92 LEU A C 1
ATOM 761 O O . LEU A 1 92 ? -15.279 3.360 3.953 1.00 69.06 92 LEU A O 1
ATOM 765 N N . ARG A 1 93 ? -16.758 2.735 5.542 1.00 71.12 93 ARG A N 1
ATOM 766 C CA . ARG A 1 93 ? -17.010 1.438 4.914 1.00 71.12 93 ARG A CA 1
ATOM 767 C C . ARG A 1 93 ? -17.771 1.660 3.604 1.00 71.12 93 ARG A C 1
ATOM 769 O O . ARG A 1 93 ? -18.561 2.602 3.512 1.00 71.12 93 ARG A O 1
ATOM 776 N N . PRO A 1 94 ? -17.589 0.793 2.597 1.00 67.50 94 PRO A N 1
ATOM 777 C CA . PRO A 1 94 ? -18.478 0.773 1.443 1.00 67.50 94 PRO A CA 1
ATOM 778 C C . PRO A 1 94 ? -19.941 0.682 1.909 1.00 67.50 94 PRO A C 1
ATOM 780 O O . PRO A 1 94 ? -20.307 -0.267 2.597 1.00 67.50 94 PRO A O 1
ATOM 783 N N . GLY A 1 95 ? -20.752 1.689 1.573 1.00 69.81 95 GLY A N 1
ATOM 784 C CA . GLY A 1 95 ? -22.165 1.770 1.967 1.00 69.81 95 GLY A CA 1
ATOM 785 C C . GLY A 1 95 ? -22.466 2.557 3.249 1.00 69.81 95 GLY A C 1
ATOM 786 O O . GLY A 1 95 ? -23.637 2.754 3.553 1.00 69.81 95 GLY A O 1
ATOM 787 N N . GLU A 1 96 ? -21.462 3.049 3.981 1.00 69.50 96 GLU A N 1
ATOM 788 C CA . GLU A 1 96 ? -21.691 4.043 5.039 1.00 69.50 96 GLU A CA 1
ATOM 789 C C . GLU A 1 96 ? -21.798 5.446 4.429 1.00 69.50 96 GLU A C 1
ATOM 791 O O . GLU A 1 96 ? -20.917 5.864 3.675 1.00 69.50 96 GLU A O 1
ATOM 796 N N . SER A 1 97 ? -22.860 6.176 4.776 1.00 70.94 97 SER A N 1
ATOM 797 C CA . SER A 1 97 ? -23.012 7.594 4.443 1.00 70.94 97 SER A CA 1
ATOM 798 C C . SER A 1 97 ? -22.539 8.485 5.596 1.00 70.94 97 SER A C 1
ATOM 800 O O . SER A 1 97 ? -22.446 8.043 6.741 1.00 70.94 97 SER A O 1
ATOM 802 N N . LEU A 1 98 ? -22.209 9.736 5.274 1.00 59.34 98 LEU A N 1
ATOM 803 C CA . LEU A 1 98 ? -21.774 10.782 6.212 1.00 59.34 98 LEU A CA 1
ATOM 804 C C . LEU A 1 98 ? -22.955 11.621 6.742 1.00 59.34 98 LEU A C 1
ATOM 806 O O . LEU A 1 98 ? -22.719 12.711 7.263 1.00 59.34 98 LEU A O 1
ATOM 810 N N . ASP A 1 99 ? -24.178 11.121 6.551 1.00 54.66 99 ASP A N 1
ATOM 811 C CA . ASP A 1 99 ? -25.437 11.751 6.964 1.00 54.66 99 ASP A CA 1
ATOM 812 C C . ASP A 1 99 ? -25.591 11.831 8.492 1.00 54.66 99 ASP A C 1
ATOM 814 O O . ASP A 1 99 ? -25.179 10.876 9.197 1.00 54.66 99 ASP A O 1
#